Protein AF-A0A3C1B2F0-F1 (afdb_monomer_lite)

Secondary structure (DSSP, 8-state):
-GGGS---S------BS---HHHHHHHHHHHTT---------GGGS--SSPPPS------HHHHHTTPPPPPBHHHHHHHHHHHHT--

Foldseek 3Di:
DVVVDPLDDDFDADADDDDDPQVVVVLLCVLLVHPDDGDDDDCVVPDDPDDDDPDDDDDGVSCVVVVHDHHHHPSVVSNVVCVVVVSD

Structure (mmCIF, N/CA/C/O backbone):
data_A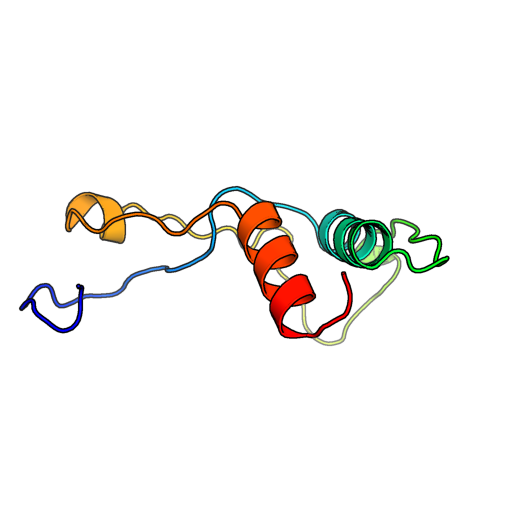F-A0A3C1B2F0-F1
#
_entry.id   AF-A0A3C1B2F0-F1
#
loop_
_atom_site.group_PDB
_atom_site.id
_atom_site.type_symbol
_atom_site.label_atom_id
_atom_site.label_alt_id
_atom_site.label_comp_id
_atom_site.label_asym_id
_atom_site.label_entity_id
_atom_site.label_seq_id
_atom_site.pdbx_PDB_ins_code
_atom_site.Cartn_x
_atom_site.Cartn_y
_atom_site.Cartn_z
_atom_site.occupancy
_atom_site.B_iso_or_equiv
_atom_site.auth_seq_id
_atom_site.auth_comp_id
_atom_site.auth_asym_id
_atom_site.auth_atom_id
_atom_site.pdbx_PDB_model_num
ATOM 1 N N . ASP A 1 1 ? -17.988 -2.872 7.133 1.00 83.25 1 ASP A N 1
ATOM 2 C CA . ASP A 1 1 ? -18.202 -3.236 8.549 1.00 83.25 1 ASP A CA 1
ATOM 3 C C . ASP A 1 1 ? -17.937 -2.052 9.481 1.00 83.25 1 ASP A C 1
ATOM 5 O O . ASP A 1 1 ? -18.842 -1.700 10.219 1.00 83.25 1 ASP A O 1
ATOM 9 N N . MET A 1 2 ? -16.785 -1.372 9.411 1.00 91.88 2 MET A N 1
ATOM 10 C CA . MET A 1 2 ? -16.407 -0.287 10.336 1.00 91.88 2 MET A CA 1
ATOM 11 C C . MET A 1 2 ? -17.459 0.829 10.449 1.00 91.88 2 MET A C 1
ATOM 13 O O . MET A 1 2 ? -17.820 1.222 11.555 1.00 91.88 2 MET A O 1
ATOM 17 N N . LEU A 1 3 ? -18.013 1.278 9.312 1.00 93.38 3 LEU A N 1
ATOM 18 C CA . LEU A 1 3 ? -19.055 2.319 9.242 1.00 93.38 3 LEU A CA 1
ATOM 19 C C . LEU A 1 3 ? -20.361 1.958 9.971 1.00 93.38 3 LEU A C 1
ATOM 21 O O . LEU A 1 3 ? -21.175 2.836 10.224 1.00 93.38 3 LEU A O 1
ATOM 25 N N . GLN A 1 4 ? -20.588 0.678 10.265 1.00 94.88 4 GLN A N 1
ATOM 26 C CA . GLN A 1 4 ? -21.798 0.180 10.926 1.00 94.88 4 GLN A CA 1
ATOM 27 C C . GLN A 1 4 ? -21.602 0.024 12.443 1.00 94.88 4 GLN A C 1
ATOM 29 O O . GLN A 1 4 ? -22.434 -0.584 13.110 1.00 94.88 4 GLN A O 1
ATOM 34 N N . THR A 1 5 ? -20.492 0.531 12.984 1.00 94.50 5 THR A N 1
ATOM 35 C CA . THR A 1 5 ? -20.117 0.408 14.397 1.00 94.50 5 THR A CA 1
ATOM 36 C C . THR A 1 5 ? -19.847 1.779 15.013 1.00 94.50 5 THR A C 1
ATOM 38 O O . THR A 1 5 ? -19.612 2.749 14.300 1.00 94.50 5 THR A O 1
ATOM 41 N N . GLU A 1 6 ? -19.813 1.848 16.344 1.00 95.38 6 GLU A N 1
ATOM 42 C CA . GLU A 1 6 ? -19.359 3.031 17.095 1.00 95.38 6 GLU A CA 1
ATOM 43 C C . GLU A 1 6 ? -17.889 2.914 17.542 1.00 95.38 6 GLU A C 1
ATOM 45 O O . GLU A 1 6 ? -17.455 3.566 18.492 1.00 95.38 6 GLU A O 1
ATOM 50 N N . GLN A 1 7 ? -17.100 2.064 16.876 1.00 95.12 7 GLN A N 1
ATOM 51 C CA . GLN A 1 7 ? -15.672 1.912 17.161 1.00 95.12 7 GLN A CA 1
ATOM 52 C C . GLN A 1 7 ? -14.885 3.055 16.514 1.00 95.12 7 GLN A C 1
ATOM 54 O O . GLN A 1 7 ? -14.273 2.914 15.455 1.00 95.12 7 GLN A O 1
ATOM 59 N N . TYR A 1 8 ? -14.959 4.228 17.136 1.00 95.19 8 TYR A N 1
ATOM 60 C CA . TYR A 1 8 ? -14.225 5.412 16.708 1.00 95.19 8 TYR A CA 1
ATOM 61 C C . TYR A 1 8 ? -12.743 5.314 17.075 1.00 95.19 8 TYR A C 1
ATOM 63 O O . TYR A 1 8 ? -12.374 4.813 18.136 1.00 95.19 8 TYR A O 1
ATOM 71 N N . GLY A 1 9 ? -11.884 5.869 16.221 1.00 94.50 9 GLY A N 1
ATOM 72 C CA . GLY A 1 9 ? -10.450 5.899 16.467 1.00 94.50 9 GLY A CA 1
ATOM 73 C C . GLY A 1 9 ? -9.639 6.157 15.206 1.00 94.50 9 GLY A C 1
ATOM 74 O O . GLY A 1 9 ? -10.175 6.508 14.154 1.00 94.50 9 GLY A O 1
ATOM 75 N N . VAL A 1 10 ? -8.326 5.974 15.329 1.00 96.62 10 VAL A N 1
ATOM 76 C CA . VAL A 1 10 ? -7.381 6.051 14.212 1.00 96.62 10 VAL A CA 1
ATOM 77 C C . VAL A 1 10 ? -6.927 4.639 13.855 1.00 96.62 10 VAL A C 1
ATOM 79 O O . VAL A 1 10 ? -6.417 3.896 14.697 1.00 96.62 10 VAL A O 1
ATOM 82 N N . TYR A 1 11 ? -7.093 4.284 12.584 1.00 96.94 11 TYR A N 1
ATOM 83 C CA . TYR A 1 11 ? -6.790 2.958 12.059 1.00 96.94 11 TYR A CA 1
ATOM 84 C C . TYR A 1 11 ? -5.843 3.060 10.870 1.00 96.94 11 TYR A C 1
ATOM 86 O O . TYR A 1 11 ? -6.021 3.908 9.995 1.00 96.94 11 TYR A O 1
ATOM 94 N N . HIS A 1 12 ? -4.853 2.172 10.808 1.00 97.44 12 HIS A N 1
ATOM 95 C CA . HIS A 1 12 ? -4.048 1.996 9.605 1.00 97.44 12 HIS A CA 1
ATOM 96 C C . HIS A 1 12 ? -4.628 0.865 8.761 1.00 97.44 12 HIS A C 1
ATOM 98 O O . HIS A 1 12 ? -4.529 -0.299 9.136 1.00 97.44 12 HIS A O 1
ATOM 104 N N . ALA A 1 13 ? -5.188 1.200 7.602 1.00 95.38 13 ALA A N 1
ATOM 105 C CA . ALA A 1 13 ? -5.731 0.229 6.660 1.00 95.38 13 ALA A CA 1
ATOM 106 C C . ALA A 1 13 ? -4.822 0.129 5.428 1.00 95.38 13 ALA A C 1
ATOM 108 O O . ALA A 1 13 ? -4.898 0.939 4.509 1.00 95.38 13 ALA A O 1
ATOM 109 N N . THR A 1 14 ? -3.939 -0.867 5.418 1.00 97.56 14 THR A N 1
ATOM 110 C CA . THR A 1 14 ? -3.100 -1.222 4.262 1.00 97.56 14 THR A CA 1
ATOM 111 C C . THR A 1 14 ? -3.239 -2.710 3.992 1.00 97.56 14 THR A C 1
ATOM 113 O O . THR A 1 14 ? -3.438 -3.465 4.941 1.00 97.56 14 THR A O 1
ATOM 116 N N . ASN A 1 15 ? -3.069 -3.148 2.744 1.00 98.31 15 ASN A N 1
ATOM 117 C CA . ASN A 1 15 ? -2.971 -4.575 2.443 1.00 98.31 15 ASN A CA 1
ATOM 118 C C . ASN A 1 15 ? -1.883 -5.275 3.275 1.00 98.31 15 ASN A C 1
ATOM 120 O O . ASN A 1 15 ? -0.905 -4.652 3.705 1.00 98.31 15 ASN A O 1
ATOM 124 N N . GLU A 1 16 ? -2.069 -6.572 3.508 1.00 97.81 16 GLU A N 1
ATOM 125 C CA . GLU A 1 16 ? -1.144 -7.374 4.305 1.00 97.81 16 GLU A CA 1
ATOM 126 C C . GLU A 1 16 ? 0.136 -7.711 3.529 1.00 97.81 16 GLU A C 1
ATOM 128 O O . GLU A 1 16 ? 0.196 -7.680 2.296 1.00 97.81 16 GLU A O 1
ATOM 133 N N . GLY A 1 17 ? 1.182 -8.054 4.277 1.00 96.50 17 GLY A N 1
ATOM 134 C CA . GLY A 1 17 ? 2.529 -8.208 3.740 1.00 96.50 17 GLY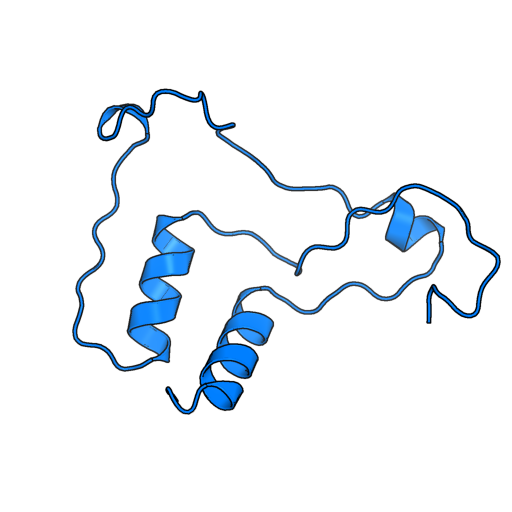 A CA 1
ATOM 135 C C . GLY A 1 17 ? 3.219 -6.864 3.501 1.00 96.50 17 GLY A C 1
ATOM 136 O O . GLY A 1 17 ? 2.782 -5.808 3.960 1.00 96.50 17 GLY A O 1
ATOM 137 N N . TYR A 1 18 ? 4.367 -6.917 2.840 1.00 96.81 18 TYR A N 1
ATOM 138 C CA . TYR A 1 18 ? 5.161 -5.746 2.496 1.00 96.81 18 TYR A CA 1
ATOM 139 C C . TYR A 1 18 ? 6.018 -6.049 1.275 1.00 96.81 18 TYR A C 1
ATOM 141 O O . TYR A 1 18 ? 6.366 -7.200 1.019 1.00 96.81 18 TYR A O 1
ATOM 149 N N . CYS A 1 19 ? 6.385 -4.991 0.570 1.00 97.38 19 CYS A N 1
ATOM 150 C CA . CYS A 1 19 ? 7.312 -5.020 -0.544 1.00 97.38 19 CYS A CA 1
ATOM 151 C C . CYS A 1 19 ? 8.023 -3.664 -0.637 1.00 97.38 19 CYS A C 1
ATOM 153 O O . CYS A 1 19 ? 7.599 -2.657 -0.060 1.00 97.38 19 CYS A O 1
ATOM 155 N N . SER A 1 20 ? 9.158 -3.659 -1.314 1.00 96.94 20 SER A N 1
ATOM 156 C CA . SER A 1 20 ? 9.846 -2.470 -1.788 1.00 96.94 20 SER A CA 1
ATOM 157 C C . SER A 1 20 ? 9.177 -1.940 -3.059 1.00 96.94 20 SER A C 1
ATOM 159 O O . SER A 1 20 ? 8.437 -2.649 -3.738 1.00 96.94 20 SER A O 1
ATOM 161 N N . TRP A 1 21 ? 9.490 -0.697 -3.433 1.00 96.44 21 TRP A N 1
ATOM 162 C CA . TRP A 1 21 ? 9.049 -0.134 -4.716 1.00 96.44 21 TRP A CA 1
ATOM 163 C C . TRP A 1 21 ? 9.514 -0.957 -5.918 1.00 96.44 21 TRP A C 1
ATOM 165 O O . TRP A 1 21 ? 8.798 -1.036 -6.911 1.00 96.44 21 TRP A O 1
ATOM 175 N N . PHE A 1 22 ? 10.696 -1.567 -5.815 1.00 97.44 22 PHE A N 1
ATOM 176 C CA . PHE A 1 22 ? 11.222 -2.457 -6.840 1.00 97.44 22 PHE A CA 1
ATOM 177 C C . PHE A 1 22 ? 10.334 -3.697 -7.000 1.00 97.44 22 PHE A C 1
ATOM 179 O O . PHE A 1 22 ? 9.835 -3.934 -8.092 1.00 97.44 22 PHE A O 1
ATOM 186 N N . GLU A 1 23 ? 10.083 -4.430 -5.912 1.00 98.06 23 GLU A N 1
ATOM 187 C CA . GLU A 1 23 ? 9.249 -5.641 -5.934 1.00 98.06 23 GLU A CA 1
ATOM 188 C C . GLU A 1 23 ? 7.821 -5.345 -6.409 1.00 98.06 23 GLU A C 1
ATOM 190 O O . GLU A 1 23 ? 7.251 -6.126 -7.162 1.00 98.06 23 GLU A O 1
ATOM 195 N N . PHE A 1 24 ? 7.247 -4.204 -6.010 1.00 98.25 24 PHE A N 1
ATOM 196 C CA . PHE A 1 24 ? 5.910 -3.821 -6.461 1.00 98.25 24 PHE A CA 1
ATOM 197 C C . PHE A 1 24 ? 5.867 -3.524 -7.966 1.00 98.25 24 PHE A C 1
ATOM 199 O O . PHE A 1 24 ? 4.975 -4.006 -8.658 1.00 98.25 24 PHE A O 1
ATOM 206 N N . ALA A 1 25 ? 6.839 -2.767 -8.488 1.00 98.12 25 ALA A N 1
ATOM 207 C CA . ALA A 1 25 ? 6.920 -2.463 -9.916 1.00 98.12 25 ALA A CA 1
ATOM 208 C C . ALA A 1 25 ? 7.189 -3.716 -10.764 1.00 98.12 25 ALA A C 1
ATOM 210 O O . ALA A 1 25 ? 6.587 -3.872 -11.823 1.00 98.12 25 ALA A O 1
ATOM 211 N N . ASP A 1 26 ? 8.063 -4.609 -10.297 1.00 98.38 26 ASP A N 1
ATOM 212 C CA . ASP A 1 26 ? 8.373 -5.873 -10.970 1.00 98.38 26 ASP A CA 1
ATOM 213 C C . ASP A 1 26 ? 7.154 -6.807 -11.025 1.00 98.38 26 ASP A C 1
ATOM 215 O O . ASP A 1 26 ? 6.835 -7.347 -12.086 1.00 98.38 26 ASP A O 1
ATOM 219 N N . ALA A 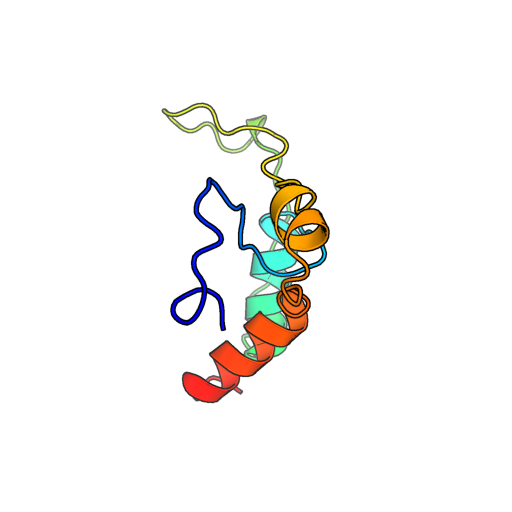1 27 ? 6.405 -6.907 -9.919 1.00 98.12 27 ALA A N 1
ATOM 220 C CA . ALA A 1 27 ? 5.151 -7.655 -9.871 1.00 98.12 27 ALA A CA 1
ATOM 221 C C . ALA A 1 27 ? 4.105 -7.085 -10.840 1.00 98.12 27 ALA A C 1
ATOM 223 O O . ALA A 1 27 ? 3.491 -7.851 -11.571 1.00 98.12 27 ALA A O 1
ATOM 224 N N . ILE A 1 28 ? 3.949 -5.755 -10.917 1.00 98.19 28 ILE A N 1
ATOM 225 C CA . ILE A 1 28 ? 3.030 -5.113 -11.874 1.00 98.19 28 ILE A CA 1
ATOM 226 C C . ILE A 1 28 ? 3.374 -5.506 -13.313 1.00 98.19 28 ILE A C 1
ATOM 228 O O . ILE A 1 28 ? 2.493 -5.935 -14.051 1.00 98.19 28 ILE A O 1
ATOM 232 N N . MET A 1 29 ? 4.640 -5.364 -13.720 1.00 97.88 29 MET A N 1
ATOM 233 C CA . MET A 1 29 ? 5.050 -5.671 -15.096 1.00 97.88 29 MET A CA 1
ATOM 234 C C . MET A 1 29 ? 4.881 -7.159 -15.416 1.00 97.88 29 MET A C 1
ATOM 236 O O . MET A 1 29 ? 4.423 -7.504 -16.504 1.00 97.88 29 MET A O 1
ATOM 240 N N . THR A 1 30 ? 5.209 -8.025 -14.454 1.00 97.19 30 THR A N 1
ATOM 241 C CA . THR A 1 30 ? 5.089 -9.481 -14.591 1.00 97.19 30 THR A CA 1
ATOM 242 C C . THR A 1 30 ? 3.631 -9.917 -14.704 1.00 97.19 30 THR A C 1
ATOM 244 O O . THR A 1 30 ? 3.276 -10.617 -15.651 1.00 97.19 30 THR A O 1
ATOM 247 N N . ASP A 1 31 ? 2.776 -9.485 -13.774 1.00 97.19 31 ASP A N 1
ATOM 248 C CA . ASP A 1 31 ? 1.369 -9.894 -13.722 1.00 97.19 31 ASP A CA 1
ATOM 249 C C . ASP A 1 31 ? 0.533 -9.289 -14.856 1.00 97.19 31 ASP A C 1
ATOM 251 O O . ASP A 1 31 ? -0.457 -9.901 -15.254 1.00 97.19 31 ASP A O 1
ATOM 255 N N . ALA A 1 32 ? 0.940 -8.133 -15.392 1.00 97.06 32 ALA A N 1
ATOM 256 C CA . ALA A 1 32 ? 0.329 -7.524 -16.574 1.00 97.06 32 ALA A CA 1
ATOM 257 C C . ALA A 1 32 ? 0.864 -8.092 -17.908 1.00 97.06 32 ALA A C 1
ATOM 259 O O . ALA A 1 32 ? 0.482 -7.639 -18.984 1.00 97.06 32 ALA A O 1
ATOM 260 N N . GLY A 1 33 ? 1.803 -9.047 -17.873 1.00 96.00 33 GLY A N 1
ATOM 261 C CA . GLY A 1 33 ? 2.389 -9.638 -19.081 1.00 96.00 33 GLY A CA 1
ATOM 262 C C . GLY A 1 33 ? 3.198 -8.656 -19.940 1.00 96.00 33 GLY A C 1
ATOM 263 O O . GLY A 1 33 ? 3.402 -8.893 -21.134 1.00 96.00 33 GLY A O 1
ATOM 264 N N . LEU A 1 34 ? 3.667 -7.548 -19.360 1.00 96.06 34 LEU A N 1
ATOM 265 C CA . LEU A 1 34 ? 4.398 -6.508 -20.074 1.00 96.06 34 LEU A CA 1
ATOM 266 C C . LEU A 1 34 ? 5.885 -6.856 -20.157 1.00 96.06 34 LEU A C 1
ATOM 268 O O . LEU A 1 34 ? 6.546 -7.141 -19.160 1.00 96.06 34 LEU A O 1
ATOM 272 N N . ALA A 1 35 ? 6.453 -6.752 -21.358 1.00 95.12 35 ALA A N 1
ATOM 273 C CA . ALA A 1 35 ? 7.878 -6.970 -21.594 1.00 95.12 35 ALA A CA 1
ATOM 274 C C . ALA A 1 35 ? 8.720 -5.764 -21.122 1.00 95.12 35 ALA A C 1
ATOM 276 O O . ALA A 1 35 ? 9.311 -5.041 -21.925 1.00 95.12 35 ALA A O 1
ATOM 277 N N . CYS A 1 36 ? 8.769 -5.534 -19.809 1.00 96.06 36 CYS A N 1
ATOM 278 C CA . CYS A 1 36 ? 9.561 -4.486 -19.173 1.00 96.06 36 CYS A CA 1
ATOM 279 C C . CYS A 1 36 ? 10.472 -5.084 -18.095 1.00 96.06 36 CYS A C 1
ATOM 281 O O . CYS A 1 36 ? 10.003 -5.665 -17.123 1.00 96.06 36 CYS A O 1
ATOM 283 N N . HIS A 1 37 ? 11.788 -4.916 -18.245 1.00 95.12 37 HIS A N 1
ATOM 284 C CA . HIS A 1 37 ? 12.746 -5.349 -17.230 1.00 95.12 37 HIS A CA 1
ATOM 285 C C . HIS A 1 37 ? 12.914 -4.262 -16.162 1.00 95.12 37 HIS A C 1
ATOM 287 O O . HIS A 1 37 ? 13.579 -3.247 -16.395 1.00 95.12 37 HIS A O 1
ATOM 293 N N . VAL A 1 38 ? 12.414 -4.509 -14.953 1.00 97.56 38 VAL A N 1
ATOM 294 C CA . VAL A 1 38 ? 12.599 -3.608 -13.809 1.00 97.56 38 VAL A CA 1
ATOM 295 C C . VAL A 1 38 ? 13.984 -3.835 -13.195 1.00 97.56 38 VAL A C 1
ATOM 297 O O . VAL A 1 38 ? 14.442 -4.966 -13.055 1.00 97.56 38 VAL A O 1
ATOM 300 N N . ARG A 1 39 ? 14.720 -2.764 -12.876 1.00 96.62 39 ARG A N 1
ATOM 301 C CA . ARG A 1 39 ? 16.051 -2.849 -12.248 1.00 96.62 39 ARG A CA 1
ATOM 302 C C . ARG A 1 39 ? 16.027 -2.174 -10.878 1.00 96.62 39 ARG A C 1
ATOM 304 O O . ARG A 1 39 ? 15.548 -1.042 -10.793 1.00 96.62 39 ARG A O 1
ATOM 311 N N . PRO A 1 40 ? 16.550 -2.817 -9.821 1.00 96.44 40 PRO A N 1
ATOM 312 C CA . PRO A 1 40 ? 16.592 -2.206 -8.503 1.00 96.44 40 PRO A CA 1
ATOM 313 C C . PRO A 1 40 ? 17.611 -1.062 -8.479 1.00 96.44 40 PRO A C 1
ATOM 315 O O . PRO A 1 40 ? 18.693 -1.163 -9.059 1.00 96.44 40 PRO A O 1
ATOM 318 N N . VAL A 1 41 ? 17.270 0.009 -7.766 1.00 95.25 41 VAL A N 1
ATOM 319 C CA . VAL A 1 41 ? 18.175 1.119 -7.445 1.00 95.25 41 VAL A CA 1
ATOM 320 C C . VAL A 1 41 ? 18.048 1.475 -5.968 1.00 95.25 41 VAL A C 1
ATOM 322 O O . VAL A 1 41 ? 16.989 1.290 -5.363 1.00 95.25 41 VAL A O 1
ATOM 325 N N . THR A 1 42 ? 19.121 1.987 -5.373 1.00 93.31 42 THR A N 1
ATOM 326 C CA . THR A 1 42 ? 19.098 2.494 -3.998 1.00 93.31 42 THR A CA 1
ATOM 327 C C . THR A 1 42 ? 18.521 3.908 -3.953 1.00 93.31 42 THR A C 1
ATOM 329 O O . THR A 1 42 ? 18.485 4.623 -4.956 1.00 93.31 42 THR A O 1
ATOM 332 N N . SER A 1 43 ? 18.079 4.350 -2.775 1.00 90.44 43 SER A N 1
ATOM 333 C CA . SER A 1 43 ? 17.567 5.717 -2.608 1.00 90.44 43 SER A CA 1
ATOM 334 C C . SER A 1 43 ? 18.635 6.779 -2.893 1.00 90.44 43 SER A C 1
ATOM 336 O O . SER A 1 43 ? 18.313 7.859 -3.375 1.00 90.44 43 SER A O 1
ATOM 338 N N . GLU A 1 44 ? 19.908 6.471 -2.641 1.00 91.38 44 GLU A N 1
ATOM 339 C CA . GLU A 1 44 ? 21.045 7.354 -2.915 1.00 91.38 44 GLU A CA 1
ATOM 340 C C . GLU A 1 44 ? 21.285 7.540 -4.422 1.00 91.38 44 GLU A C 1
ATOM 342 O O . GLU A 1 44 ? 21.733 8.604 -4.845 1.00 91.38 44 GLU A O 1
ATOM 347 N N . GLN A 1 45 ? 20.948 6.536 -5.239 1.00 93.44 45 GLN A N 1
ATOM 348 C CA . GLN A 1 45 ? 21.044 6.613 -6.700 1.00 93.44 45 GLN A CA 1
ATOM 349 C C . GLN A 1 45 ? 19.934 7.473 -7.325 1.00 93.44 45 GLN A C 1
ATOM 351 O O . GLN A 1 45 ? 20.051 7.864 -8.486 1.00 93.44 45 GLN A O 1
ATOM 356 N N . TYR A 1 46 ? 18.869 7.778 -6.576 1.00 89.38 46 TYR A N 1
ATOM 357 C CA . TYR A 1 46 ? 17.737 8.570 -7.053 1.00 89.38 46 TYR A CA 1
ATOM 358 C C . TYR A 1 46 ? 17.319 9.635 -6.023 1.00 89.38 46 TYR A C 1
ATOM 360 O O . TYR A 1 46 ? 16.293 9.493 -5.346 1.00 89.38 46 TYR A O 1
ATOM 368 N N . PRO A 1 47 ? 18.109 10.715 -5.870 1.00 88.81 47 PRO A N 1
ATOM 369 C CA . PRO A 1 47 ? 17.833 11.744 -4.879 1.00 88.81 47 PRO A CA 1
ATOM 370 C C . PRO A 1 47 ? 16.559 12.518 -5.233 1.00 88.81 47 PRO A C 1
ATOM 372 O O . PRO A 1 47 ? 16.436 13.115 -6.303 1.00 88.81 47 PRO A O 1
ATOM 375 N N . THR A 1 48 ? 15.609 12.550 -4.301 1.00 90.06 48 THR A N 1
ATOM 376 C CA . THR A 1 48 ? 14.386 13.352 -4.413 1.00 90.06 48 THR A CA 1
ATOM 377 C C . THR A 1 48 ? 14.429 14.550 -3.471 1.00 90.06 48 THR A C 1
ATOM 379 O O . THR A 1 48 ? 15.032 14.482 -2.404 1.00 90.06 48 THR A O 1
ATOM 382 N N . LYS A 1 49 ? 13.744 15.647 -3.831 1.00 93.69 49 LYS A N 1
ATOM 383 C CA . LYS A 1 49 ? 13.651 16.850 -2.976 1.00 93.69 49 LYS A CA 1
ATOM 384 C C . LYS A 1 49 ? 13.094 16.543 -1.581 1.00 93.69 49 LYS A C 1
ATOM 386 O O . LYS A 1 49 ? 13.563 17.099 -0.597 1.00 93.69 49 LYS A O 1
ATOM 391 N N . ALA A 1 50 ? 12.083 15.679 -1.510 1.00 92.94 50 ALA A N 1
ATOM 392 C CA . ALA A 1 50 ? 11.529 15.201 -0.251 1.00 92.94 50 ALA A CA 1
ATOM 393 C C . ALA A 1 50 ? 12.289 13.959 0.224 1.00 92.94 50 ALA A C 1
ATOM 395 O O . ALA A 1 50 ? 12.537 13.043 -0.565 1.00 92.94 50 ALA A O 1
ATOM 396 N N . VAL A 1 51 ? 12.601 13.908 1.518 1.00 90.50 51 VAL A N 1
ATOM 397 C CA . VAL A 1 51 ? 13.182 12.724 2.156 1.00 90.50 51 VAL A CA 1
ATOM 398 C C . VAL A 1 51 ? 12.082 11.687 2.342 1.00 90.50 51 VAL A C 1
ATOM 400 O O . VAL A 1 51 ? 11.087 11.940 3.020 1.00 90.50 51 VAL A O 1
ATOM 403 N N . ARG A 1 52 ? 12.254 10.513 1.733 1.00 92.12 52 ARG A N 1
ATOM 404 C CA . ARG A 1 52 ? 11.327 9.392 1.897 1.00 92.12 52 ARG A CA 1
ATOM 405 C C . ARG A 1 52 ? 11.789 8.501 3.051 1.00 92.12 52 ARG A C 1
ATOM 407 O O . ARG A 1 52 ? 12.986 8.222 3.149 1.00 92.12 52 ARG A O 1
ATOM 414 N N . PRO A 1 53 ? 10.876 8.030 3.914 1.00 92.50 53 PRO A N 1
ATOM 415 C CA . PRO A 1 53 ? 11.234 7.055 4.932 1.00 92.50 53 PRO A CA 1
ATOM 416 C C . PRO A 1 53 ? 11.703 5.757 4.267 1.00 92.50 53 PRO A C 1
ATOM 418 O O . PRO A 1 53 ? 11.101 5.291 3.301 1.00 92.50 53 PRO A O 1
ATOM 421 N N . LYS A 1 54 ? 12.759 5.143 4.814 1.00 91.50 54 LYS A N 1
ATOM 422 C CA . LYS A 1 54 ? 13.253 3.835 4.344 1.00 91.50 54 LYS A CA 1
ATOM 423 C C . LYS A 1 54 ? 12.267 2.695 4.630 1.00 91.50 54 LYS A C 1
ATOM 425 O O . LYS A 1 54 ? 12.356 1.636 4.021 1.00 91.50 54 LYS A O 1
ATOM 430 N N . ASN A 1 55 ? 11.342 2.907 5.565 1.00 93.69 55 ASN A N 1
ATOM 431 C CA . ASN A 1 55 ? 10.309 1.957 5.943 1.00 93.69 55 ASN A CA 1
ATOM 432 C C . ASN A 1 55 ? 9.015 2.720 6.254 1.00 93.69 55 ASN A C 1
ATOM 434 O O . ASN A 1 55 ? 8.988 3.546 7.162 1.00 93.69 55 ASN A O 1
ATOM 438 N N . SER A 1 56 ? 7.965 2.441 5.488 1.00 95.12 56 SER A N 1
ATOM 439 C CA . SER A 1 56 ? 6.626 3.016 5.650 1.00 95.12 56 SER A CA 1
ATOM 440 C C . SER A 1 56 ? 5.580 1.952 5.996 1.00 95.12 56 SER A C 1
ATOM 442 O O . SER A 1 56 ? 4.407 2.103 5.661 1.00 95.12 56 SER A O 1
ATOM 444 N N . ARG A 1 57 ? 5.994 0.839 6.613 1.00 96.12 57 ARG A N 1
ATOM 445 C CA . ARG A 1 57 ? 5.070 -0.196 7.088 1.00 96.12 57 ARG A CA 1
ATOM 446 C C . ARG A 1 57 ? 4.258 0.354 8.254 1.00 96.12 57 ARG A C 1
ATOM 448 O O . ARG A 1 57 ? 4.812 0.952 9.172 1.00 96.12 57 ARG A O 1
ATOM 455 N N . LEU A 1 58 ? 2.955 0.105 8.221 1.00 97.06 58 LEU A N 1
ATOM 456 C CA . LEU A 1 58 ? 2.029 0.538 9.260 1.00 97.06 58 LEU A CA 1
ATOM 457 C C . LEU A 1 58 ? 1.588 -0.660 10.110 1.00 97.06 58 LEU A C 1
ATOM 459 O O . LEU A 1 58 ? 1.320 -1.740 9.568 1.00 97.06 58 LEU A O 1
ATOM 463 N N . SER A 1 59 ? 1.541 -0.466 11.432 1.00 96.25 59 SER A N 1
ATOM 464 C CA . SER A 1 59 ? 0.981 -1.447 12.373 1.00 96.25 59 SER A CA 1
ATOM 465 C C . SER A 1 59 ? -0.543 -1.507 12.246 1.00 96.25 59 SER A C 1
ATOM 467 O O . SER A 1 59 ? -1.169 -0.465 12.054 1.00 96.25 59 SER A O 1
ATOM 469 N N . LYS A 1 60 ? -1.114 -2.710 12.385 1.00 96.44 60 LYS A N 1
ATOM 470 C CA . LYS A 1 60 ? -2.559 -2.986 12.345 1.00 96.44 60 LYS A CA 1
ATOM 471 C C . LYS A 1 60 ? -3.139 -3.236 13.740 1.00 96.44 60 LYS A C 1
ATOM 473 O O . LYS A 1 60 ? -4.300 -3.612 13.845 1.00 96.44 60 LYS A O 1
ATOM 478 N N . ASP A 1 61 ? -2.374 -2.970 14.801 1.00 97.06 61 ASP A N 1
ATOM 479 C CA . ASP A 1 61 ? -2.778 -3.298 16.174 1.00 97.06 61 ASP A CA 1
ATOM 480 C C . ASP A 1 61 ? -4.131 -2.678 16.558 1.00 97.06 61 ASP A C 1
ATOM 482 O O . ASP A 1 61 ? -4.927 -3.320 17.236 1.00 97.06 61 ASP A O 1
ATOM 486 N N . SER A 1 62 ? -4.438 -1.455 16.097 1.00 96.81 62 SER A N 1
ATOM 487 C CA . SER A 1 62 ? -5.740 -0.834 16.374 1.00 96.81 62 SER A CA 1
ATOM 488 C C . SER A 1 62 ? -6.897 -1.497 15.623 1.00 96.81 62 SER A C 1
ATOM 490 O O . SER A 1 62 ? -7.989 -1.582 16.177 1.00 96.81 62 SER A O 1
ATOM 492 N N . LEU A 1 63 ? -6.674 -2.006 14.402 1.00 96.06 63 LEU A N 1
ATOM 493 C CA . LEU A 1 63 ? -7.677 -2.801 13.680 1.00 96.06 63 LEU A CA 1
ATOM 494 C C . LEU A 1 63 ? -7.938 -4.124 14.401 1.00 96.06 63 LEU A C 1
ATOM 496 O O . LEU A 1 63 ? -9.096 -4.477 14.616 1.00 96.06 63 LEU A O 1
ATOM 500 N N . ASP A 1 64 ? -6.869 -4.810 14.814 1.00 95.56 64 ASP A N 1
ATOM 501 C CA . ASP A 1 64 ? -6.962 -6.093 15.512 1.00 95.56 64 ASP A CA 1
ATOM 502 C C . ASP A 1 64 ? -7.669 -5.945 16.865 1.00 95.56 64 ASP A C 1
ATOM 504 O O . ASP A 1 64 ? -8.563 -6.724 17.189 1.00 95.56 64 ASP A O 1
ATOM 508 N N . ALA A 1 65 ? -7.312 -4.916 17.640 1.00 96.19 65 ALA A N 1
ATOM 509 C CA . ALA A 1 65 ? -7.931 -4.634 18.934 1.00 96.19 65 ALA A CA 1
ATOM 510 C C . ALA A 1 65 ? -9.432 -4.321 18.817 1.00 96.19 65 ALA A C 1
ATOM 512 O O . ALA A 1 65 ? -10.200 -4.661 19.714 1.00 96.19 65 ALA A O 1
ATOM 513 N N . ALA A 1 66 ? -9.851 -3.705 17.709 1.00 95.50 66 ALA A N 1
ATOM 514 C CA . ALA A 1 66 ? -11.252 -3.433 17.397 1.00 95.50 66 ALA A CA 1
ATOM 515 C C . ALA A 1 66 ? -11.985 -4.636 16.762 1.00 95.50 66 ALA A C 1
ATOM 517 O O . ALA A 1 66 ? -13.17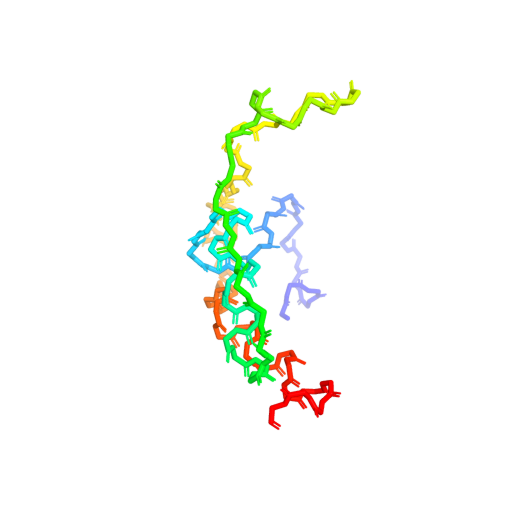4 -4.553 16.454 1.00 95.50 66 ALA A O 1
ATOM 518 N N . GLY A 1 67 ? -11.296 -5.762 16.541 1.00 94.75 67 GLY A N 1
ATOM 519 C CA . GLY A 1 67 ? -11.876 -6.972 15.956 1.00 94.75 67 GLY A CA 1
ATOM 520 C C . GLY A 1 67 ? -12.235 -6.846 14.473 1.00 94.75 67 GLY A C 1
ATOM 521 O O . GLY A 1 67 ? -13.047 -7.628 13.977 1.00 94.75 67 GLY A O 1
ATOM 522 N N . PHE A 1 68 ? -11.667 -5.869 13.759 1.00 95.62 68 PHE A N 1
ATOM 523 C CA . PHE A 1 68 ? -11.896 -5.713 12.324 1.00 95.62 68 PHE A CA 1
ATOM 524 C C . PHE A 1 68 ? -11.068 -6.709 11.515 1.00 95.62 68 PHE A C 1
ATOM 526 O O . PHE A 1 68 ? -9.944 -7.063 11.871 1.00 95.62 68 PHE A O 1
ATOM 533 N N . THR A 1 69 ? -11.624 -7.155 10.387 1.00 94.69 69 THR A N 1
ATOM 534 C CA . THR A 1 69 ? -10.917 -8.087 9.504 1.00 94.69 69 THR A CA 1
ATOM 535 C C . THR A 1 69 ? -9.791 -7.359 8.779 1.00 94.69 69 THR A C 1
ATOM 537 O O . THR A 1 69 ? -9.986 -6.273 8.230 1.00 94.69 69 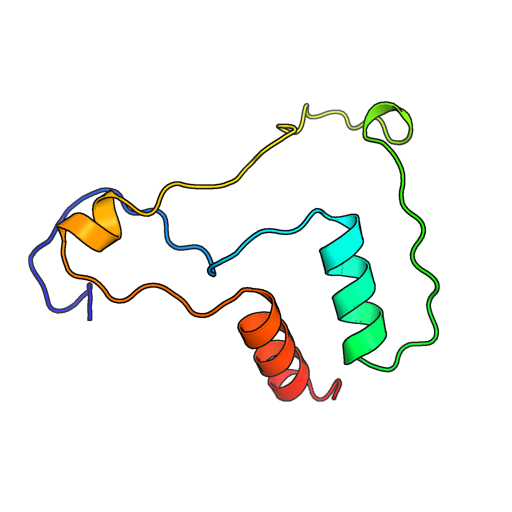THR A O 1
ATOM 540 N N . ARG A 1 70 ? -8.603 -7.967 8.750 1.00 95.25 70 ARG A N 1
ATOM 541 C CA . ARG A 1 70 ? -7.464 -7.417 8.015 1.00 95.25 70 ARG A CA 1
ATOM 542 C C . ARG A 1 70 ? -7.718 -7.422 6.510 1.00 95.25 70 ARG A C 1
ATOM 544 O O . ARG A 1 70 ? -8.409 -8.289 5.977 1.00 95.25 70 ARG A O 1
ATOM 551 N N . LEU A 1 71 ? -7.113 -6.460 5.818 1.00 96.75 71 LEU A N 1
ATOM 552 C CA . LEU A 1 71 ? -7.141 -6.420 4.361 1.00 96.75 71 LEU A CA 1
ATOM 553 C C . LEU A 1 71 ? -6.397 -7.633 3.765 1.00 96.75 71 LEU A C 1
ATOM 555 O O . LEU A 1 71 ? -5.554 -8.239 4.417 1.00 96.75 71 LEU A O 1
ATOM 559 N N . PRO A 1 72 ? -6.682 -8.011 2.513 1.00 97.88 72 PRO A N 1
ATOM 560 C CA . PRO A 1 72 ? -5.967 -9.094 1.841 1.00 97.88 72 PRO A CA 1
ATOM 561 C C . PRO A 1 72 ? -4.498 -8.735 1.588 1.00 97.88 72 PRO A C 1
ATOM 563 O O . PRO A 1 72 ? -4.111 -7.564 1.670 1.00 97.88 72 PRO A O 1
ATOM 566 N N . GLY A 1 73 ? -3.684 -9.737 1.246 1.00 98.31 73 GLY A N 1
ATOM 567 C CA . GLY A 1 73 ? -2.278 -9.542 0.884 1.00 98.31 73 GLY A CA 1
ATOM 568 C C . GLY A 1 73 ? -2.104 -8.603 -0.313 1.00 98.31 73 GLY A C 1
ATOM 569 O O . GLY A 1 73 ? -2.930 -8.591 -1.225 1.00 98.31 73 GLY A O 1
ATOM 570 N N . TRP A 1 74 ? -1.027 -7.814 -0.323 1.00 98.50 74 TRP A N 1
ATOM 571 C CA . TRP A 1 74 ? -0.813 -6.782 -1.347 1.00 98.50 74 TRP A CA 1
ATOM 572 C C . TRP A 1 74 ? -0.775 -7.344 -2.773 1.00 98.50 74 TRP A C 1
ATOM 574 O O . TRP A 1 74 ? -1.328 -6.726 -3.676 1.00 98.50 74 TRP A O 1
ATOM 584 N N . HIS A 1 75 ? -0.182 -8.525 -2.972 1.00 98.44 75 HIS A N 1
ATOM 585 C CA . HIS A 1 75 ? -0.091 -9.153 -4.291 1.00 98.44 75 HIS A CA 1
ATOM 586 C C . HIS A 1 75 ? -1.459 -9.646 -4.781 1.00 98.44 75 HIS A C 1
ATOM 588 O O . HIS A 1 75 ? -1.813 -9.459 -5.937 1.00 98.44 75 HIS A O 1
ATOM 594 N N . ASP A 1 76 ? -2.275 -10.217 -3.891 1.00 98.31 76 ASP A N 1
ATOM 595 C CA . ASP A 1 76 ? -3.654 -10.598 -4.218 1.00 98.31 76 ASP A CA 1
ATOM 596 C C . ASP A 1 76 ? -4.507 -9.372 -4.598 1.00 98.31 76 ASP A C 1
ATOM 598 O O . ASP A 1 76 ? -5.266 -9.405 -5.567 1.00 98.31 76 ASP A O 1
ATOM 602 N N . ALA A 1 77 ? -4.362 -8.266 -3.861 1.00 98.25 77 ALA A N 1
ATOM 603 C CA . ALA A 1 77 ? -5.041 -7.014 -4.183 1.00 98.25 77 ALA A CA 1
ATOM 604 C C . ALA A 1 77 ? -4.576 -6.421 -5.522 1.00 98.25 77 ALA A C 1
ATOM 606 O O . ALA A 1 77 ? -5.415 -5.966 -6.299 1.00 98.25 77 ALA A O 1
ATOM 607 N N . LEU A 1 78 ? -3.271 -6.475 -5.814 1.00 98.31 78 LEU A N 1
ATOM 608 C CA . LEU A 1 78 ? -2.705 -6.062 -7.099 1.00 98.31 78 LEU A CA 1
ATOM 609 C C . LEU A 1 78 ? -3.300 -6.873 -8.254 1.00 98.31 78 LEU A C 1
ATOM 611 O O . LEU A 1 78 ? -3.797 -6.295 -9.214 1.00 98.31 78 LEU A O 1
ATOM 615 N N . VAL A 1 79 ? -3.299 -8.201 -8.141 1.00 98.12 79 VAL A N 1
ATOM 616 C CA . VAL A 1 79 ? -3.832 -9.097 -9.174 1.00 98.12 79 VAL A CA 1
ATOM 617 C C . VAL A 1 79 ? -5.295 -8.791 -9.477 1.00 98.12 79 VAL A C 1
ATOM 619 O O . VAL A 1 79 ? -5.660 -8.660 -10.643 1.00 98.12 79 VAL A O 1
ATOM 622 N N . ARG A 1 80 ? -6.130 -8.641 -8.443 1.00 98.19 80 ARG A N 1
ATOM 623 C CA . ARG A 1 80 ? -7.543 -8.285 -8.630 1.00 98.19 80 ARG A CA 1
ATOM 624 C C . ARG A 1 80 ? -7.695 -6.926 -9.299 1.00 98.19 80 ARG A C 1
ATOM 626 O O . ARG A 1 80 ? -8.531 -6.783 -10.179 1.00 98.19 80 ARG A O 1
ATOM 633 N N . TYR A 1 81 ? -6.866 -5.954 -8.928 1.00 98.19 81 TYR A N 1
ATOM 634 C CA . TYR A 1 81 ? -6.887 -4.639 -9.559 1.00 98.19 81 TYR A CA 1
ATOM 635 C C . TYR A 1 81 ? -6.520 -4.691 -11.051 1.00 98.19 81 TYR A C 1
ATOM 637 O O . TYR A 1 81 ? -7.188 -4.051 -11.856 1.00 98.19 81 TYR A O 1
ATOM 645 N N . LEU A 1 82 ? -5.514 -5.481 -11.441 1.00 97.88 82 LEU A N 1
ATOM 646 C CA . LEU A 1 82 ? -5.142 -5.649 -12.852 1.00 97.88 82 LEU A CA 1
ATOM 647 C C . LEU A 1 82 ? -6.252 -6.313 -13.679 1.00 97.88 82 LEU A C 1
ATOM 649 O O . LEU A 1 82 ? -6.487 -5.902 -14.813 1.00 97.88 82 LEU A O 1
ATOM 653 N N . VAL A 1 83 ? -6.974 -7.281 -13.099 1.00 97.75 83 VAL A N 1
ATOM 654 C CA . VAL A 1 83 ? -8.159 -7.886 -13.736 1.00 97.75 83 VAL A CA 1
ATOM 655 C C . VAL A 1 83 ? -9.237 -6.834 -13.998 1.00 97.75 83 VAL A C 1
ATOM 657 O O . VAL A 1 83 ? -9.766 -6.771 -15.103 1.00 97.75 83 VAL A O 1
ATOM 660 N N . GLU A 1 84 ? -9.531 -5.971 -13.021 1.00 97.56 84 GLU A N 1
ATOM 661 C CA . GLU A 1 84 ? -10.509 -4.883 -13.192 1.00 97.56 84 GLU A CA 1
ATOM 662 C C . GLU A 1 84 ? -10.082 -3.854 -14.254 1.00 97.56 84 GLU A C 1
ATOM 664 O O . GLU A 1 84 ? -10.931 -3.243 -14.901 1.00 97.56 84 GLU A O 1
ATOM 669 N N . LEU A 1 85 ? -8.774 -3.668 -14.467 1.00 96.25 85 LEU A N 1
ATOM 670 C CA . LEU A 1 85 ? -8.249 -2.813 -15.536 1.00 96.25 85 LEU A CA 1
ATOM 671 C C . LEU A 1 85 ? -8.268 -3.472 -16.925 1.00 96.25 85 LEU A C 1
ATOM 673 O O . LEU A 1 85 ? -8.086 -2.770 -17.917 1.00 96.25 85 LEU A O 1
ATOM 677 N N . GLY A 1 86 ? -8.496 -4.785 -17.018 1.0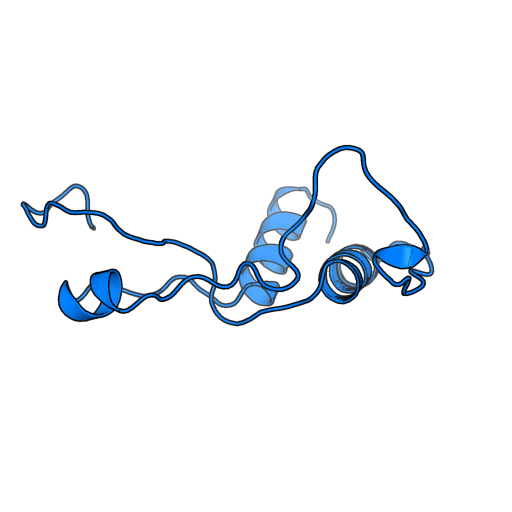0 93.56 86 GLY A N 1
ATOM 678 C CA . GLY A 1 86 ? -8.379 -5.534 -18.274 1.00 93.56 86 GLY A CA 1
ATOM 679 C C . GLY A 1 86 ? -6.932 -5.756 -18.727 1.00 93.56 86 GLY A C 1
ATOM 680 O O . GLY A 1 86 ? -6.694 -6.015 -19.903 1.00 93.56 86 GLY A O 1
ATOM 681 N N . GLU A 1 87 ? -5.975 -5.655 -17.802 1.00 86.44 87 GLU A N 1
ATOM 682 C CA . GLU A 1 87 ? -4.534 -5.824 -18.045 1.00 86.44 87 GLU A CA 1
ATOM 683 C C . GLU A 1 87 ? -4.056 -7.243 -17.676 1.00 86.44 87 GLU A C 1
ATOM 685 O O . GLU A 1 87 ? -2.862 -7.476 -17.500 1.00 86.44 87 GLU A O 1
ATOM 690 N N . ARG A 1 88 ? -4.984 -8.196 -17.512 1.00 76.06 88 ARG A N 1
ATOM 691 C CA . ARG A 1 88 ? -4.715 -9.608 -17.214 1.00 76.06 88 ARG A CA 1
ATOM 692 C C . ARG A 1 88 ? -5.654 -10.540 -17.973 1.00 76.06 88 ARG A C 1
ATOM 694 O O . ARG A 1 88 ? -6.837 -10.172 -18.139 1.00 76.06 88 ARG A O 1
#

Radius of gyration: 16.68 Å; chains: 1; bounding box: 43×27×40 Å

pLDDT: mean 95.33, std 3.5, range [76.06, 98.5]

Sequence (88 aa):
DMLQTEQYGVYHATNEGYCSWFEFADAIMTDAGLACHVRPVTSEQYPTKAVRPKNSRLSKDSLDAAGFTRLPGWHDALVRYLVELGER